Protein AF-A0A2V8L727-F1 (afdb_monomer_lite)

Radius of gyration: 15.62 Å; chains: 1; bounding box: 38×43×33 Å

pLDDT: mean 82.42, std 15.28, range [40.75, 96.19]

Foldseek 3Di:
DDDPDPPDDDDDDDDDDPDDDDDQDFDADPPDGDDDKDFAAAQAKDKDKDFAFDNADPVGGTDFDWGDDPNDTDRMDIDIAHHGGMDD

Sequence (88 aa):
MTVTGAEAVPAVSVKVSDKPAVIPHFAEGAGWNTKIELVNTTEDRMNGEMHFLSPGSSSEPGSLVEVGVAGSFASVIEYDIPPRSAQT

Secondary structure (DSSP, 8-state):
-------------PPP-SSPP-------BTTB-----EE--SSS-EEEEEE-B----SSS---B--EEETTEEESEEEEEE-TT-EE-

Structure (mmCIF, N/CA/C/O backbone):
data_AF-A0A2V8L727-F1
#
_entry.id   AF-A0A2V8L727-F1
#
loop_
_atom_site.group_PDB
_atom_site.id
_atom_site.type_symbol
_atom_site.label_atom_id
_atom_site.label_alt_id
_atom_site.label_comp_id
_atom_site.label_asym_id
_atom_site.label_entity_id
_atom_site.label_seq_id
_atom_site.pdbx_PDB_ins_code
_atom_site.Cartn_x
_atom_site.Cartn_y
_atom_site.Cartn_z
_atom_site.occupancy
_atom_site.B_iso_or_equiv
_atom_site.auth_seq_id
_atom_site.auth_comp_id
_atom_site.auth_asym_id
_atom_site.auth_atom_id
_atom_site.pdbx_PDB_model_num
ATOM 1 N N . MET A 1 1 ? 26.877 -25.715 8.104 1.00 40.81 1 MET A N 1
ATOM 2 C CA . MET A 1 1 ? 26.904 -24.290 8.486 1.00 40.81 1 MET A CA 1
ATOM 3 C C . MET A 1 1 ? 25.614 -23.671 7.976 1.00 40.81 1 MET A C 1
ATOM 5 O O . MET A 1 1 ? 25.529 -23.319 6.811 1.00 40.81 1 MET A O 1
ATOM 9 N N . THR A 1 2 ? 24.567 -23.688 8.793 1.00 40.75 2 THR A N 1
ATOM 10 C CA . THR A 1 2 ? 23.256 -23.119 8.464 1.00 40.75 2 THR A CA 1
ATOM 11 C C . THR A 1 2 ? 23.266 -21.656 8.877 1.00 40.75 2 THR A C 1
ATOM 13 O O . THR A 1 2 ? 23.338 -21.351 10.064 1.00 40.75 2 THR A O 1
ATOM 16 N N . VAL A 1 3 ? 23.240 -20.752 7.900 1.00 46.38 3 VAL A N 1
ATOM 17 C CA . VAL A 1 3 ? 22.943 -19.342 8.149 1.00 46.38 3 VAL A CA 1
ATOM 18 C C . VAL A 1 3 ? 21.455 -19.176 7.881 1.00 46.38 3 VAL A C 1
ATOM 20 O O . VAL A 1 3 ? 21.021 -19.173 6.733 1.00 46.38 3 VAL A O 1
ATOM 23 N N . THR A 1 4 ? 20.667 -19.121 8.950 1.00 51.78 4 THR A N 1
ATOM 24 C CA . THR A 1 4 ? 19.262 -18.721 8.896 1.00 51.78 4 THR A CA 1
ATOM 25 C C . THR A 1 4 ? 19.242 -17.235 8.550 1.00 51.78 4 THR A C 1
ATOM 27 O O . THR A 1 4 ? 19.517 -16.395 9.404 1.00 51.78 4 THR A O 1
ATOM 30 N N . GLY A 1 5 ? 19.017 -16.907 7.278 1.00 45.88 5 GLY A N 1
ATOM 31 C CA . GLY A 1 5 ? 18.822 -15.529 6.848 1.00 45.88 5 GLY A CA 1
ATOM 32 C C . GLY A 1 5 ? 17.506 -15.019 7.420 1.00 45.88 5 GLY A C 1
ATOM 33 O O . GLY A 1 5 ? 16.443 -15.423 6.963 1.00 45.88 5 GLY A O 1
ATOM 34 N N . ALA A 1 6 ? 17.570 -14.166 8.440 1.00 51.50 6 ALA A N 1
ATOM 35 C CA . ALA A 1 6 ? 16.444 -13.311 8.772 1.00 51.50 6 ALA A CA 1
ATOM 36 C C . ALA A 1 6 ? 16.304 -12.308 7.620 1.00 51.50 6 ALA A C 1
ATOM 38 O O . ALA A 1 6 ? 17.149 -11.428 7.455 1.00 51.50 6 ALA A O 1
ATOM 39 N N . GLU A 1 7 ? 15.289 -12.493 6.780 1.00 45.31 7 GLU A N 1
ATOM 40 C CA . GLU A 1 7 ? 14.915 -11.520 5.761 1.00 45.31 7 GLU A CA 1
ATOM 41 C C . GLU A 1 7 ? 14.472 -10.242 6.482 1.00 45.31 7 GLU A C 1
ATOM 43 O O . GLU A 1 7 ? 13.464 -10.217 7.190 1.00 45.31 7 GLU A O 1
ATOM 48 N N . ALA A 1 8 ? 15.288 -9.193 6.393 1.00 50.19 8 ALA A N 1
ATOM 49 C CA . ALA A 1 8 ? 14.936 -7.894 6.935 1.00 50.19 8 ALA A CA 1
ATOM 50 C C . ALA A 1 8 ? 13.848 -7.290 6.043 1.00 50.19 8 ALA A C 1
ATOM 52 O O . ALA A 1 8 ? 14.141 -6.796 4.957 1.00 50.19 8 ALA A O 1
ATOM 53 N N . VAL A 1 9 ? 12.596 -7.332 6.499 1.00 54.22 9 VAL A N 1
ATOM 54 C CA . VAL A 1 9 ? 11.505 -6.598 5.853 1.00 54.22 9 VAL A CA 1
ATOM 55 C C . VAL A 1 9 ? 11.769 -5.104 6.076 1.00 54.22 9 VAL A C 1
ATOM 57 O O . VAL A 1 9 ? 11.831 -4.676 7.234 1.00 54.22 9 VAL A O 1
ATOM 60 N N . PRO A 1 10 ? 11.967 -4.285 5.026 1.00 56.97 10 PRO A N 1
ATOM 61 C CA . PRO A 1 10 ? 12.122 -2.849 5.200 1.00 56.97 10 PRO A CA 1
ATOM 62 C C . PRO A 1 10 ? 10.810 -2.264 5.736 1.00 56.97 10 PRO A C 1
ATOM 64 O O . PRO A 1 10 ? 9.831 -2.123 5.009 1.00 56.97 10 PRO A O 1
ATOM 67 N N . ALA A 1 11 ? 10.786 -1.925 7.025 1.00 55.97 11 ALA A N 1
ATOM 68 C CA . ALA A 1 11 ? 9.665 -1.230 7.642 1.00 55.97 11 ALA A CA 1
ATOM 69 C C . ALA A 1 11 ? 9.840 0.281 7.453 1.00 55.97 11 ALA A C 1
ATOM 71 O O . ALA A 1 11 ? 10.748 0.894 8.020 1.00 55.97 11 ALA A O 1
ATOM 72 N N . VAL A 1 12 ? 8.964 0.897 6.663 1.00 61.72 12 VAL A N 1
ATOM 73 C CA . VAL A 1 12 ? 8.851 2.356 6.616 1.00 61.72 12 VAL A CA 1
ATOM 74 C C . VAL A 1 12 ? 7.888 2.776 7.725 1.00 61.72 12 VAL A C 1
ATOM 76 O O . VAL A 1 12 ? 6.679 2.595 7.611 1.00 61.72 12 VAL A O 1
ATOM 79 N N . SER A 1 13 ? 8.419 3.333 8.815 1.00 60.16 13 SER A N 1
ATOM 80 C CA . SER A 1 13 ? 7.593 3.926 9.872 1.00 60.16 13 SER A CA 1
ATOM 81 C C . SER A 1 13 ? 7.006 5.245 9.384 1.00 60.16 13 SER A C 1
ATOM 83 O O . SER A 1 13 ? 7.640 6.298 9.458 1.00 60.16 13 SER A O 1
ATOM 85 N N . VAL A 1 14 ? 5.779 5.189 8.882 1.00 59.56 14 VAL A N 1
ATOM 86 C CA . VAL A 1 14 ? 5.016 6.376 8.508 1.00 59.56 14 VAL A CA 1
ATOM 87 C C . VAL A 1 14 ? 4.323 6.914 9.755 1.00 59.56 14 VAL A C 1
ATOM 89 O O . VAL A 1 14 ? 3.579 6.208 10.434 1.00 59.56 14 VAL A O 1
ATOM 92 N N . LYS A 1 15 ? 4.556 8.187 10.076 1.00 60.44 15 LYS A N 1
ATOM 93 C CA . LYS A 1 15 ? 3.821 8.859 11.148 1.00 60.44 15 LYS A CA 1
ATOM 94 C C . LYS A 1 15 ? 2.404 9.137 10.647 1.00 60.44 15 LYS A C 1
ATOM 96 O O . LYS A 1 15 ? 2.256 9.842 9.652 1.00 60.44 15 LYS A O 1
ATOM 101 N N . VAL A 1 16 ? 1.389 8.602 11.331 1.00 59.38 16 VAL A N 1
ATOM 102 C CA . VAL A 1 16 ? -0.017 8.884 11.002 1.00 59.38 16 VAL A CA 1
ATOM 103 C C . VAL A 1 16 ? -0.218 10.398 11.022 1.00 59.38 16 VAL A C 1
ATOM 105 O O . VAL A 1 16 ? 0.069 11.070 12.017 1.00 59.38 16 VAL A O 1
ATOM 108 N N . SER A 1 17 ? -0.627 10.928 9.880 1.00 66.06 17 SER A N 1
ATOM 109 C CA . SER A 1 17 ? -0.934 12.333 9.658 1.00 66.06 17 SER A CA 1
ATOM 110 C C . SER A 1 17 ? -1.947 12.417 8.527 1.00 66.06 17 SER A C 1
ATOM 112 O O . SER A 1 17 ? -2.055 11.480 7.741 1.00 66.06 17 SER A O 1
ATOM 114 N N . ASP A 1 18 ? -2.599 13.562 8.374 1.00 68.25 18 ASP A N 1
ATOM 115 C CA . ASP A 1 18 ? -3.524 13.795 7.256 1.00 68.25 18 ASP A CA 1
ATOM 116 C C . ASP A 1 18 ? -2.790 14.001 5.914 1.00 68.25 18 ASP A C 1
ATOM 118 O O . ASP A 1 18 ? -3.372 14.460 4.932 1.00 68.25 18 ASP A O 1
ATOM 122 N N . LYS A 1 19 ? -1.480 13.720 5.870 1.00 77.25 19 LYS A N 1
ATOM 123 C CA . LYS A 1 19 ? -0.662 13.784 4.661 1.00 77.25 19 LYS A CA 1
ATOM 124 C C . LYS A 1 19 ? -0.464 12.385 4.084 1.00 77.25 19 LYS A C 1
ATOM 126 O O . LYS A 1 19 ? -0.209 11.452 4.850 1.00 77.25 19 LYS A O 1
ATOM 131 N N . PRO A 1 20 ? -0.467 12.255 2.748 1.00 78.94 20 PRO A N 1
ATOM 132 C CA . PRO A 1 20 ? -0.128 11.006 2.090 1.00 78.94 20 PRO A CA 1
ATOM 133 C C . PRO A 1 20 ? 1.244 10.489 2.523 1.00 78.94 20 PRO A C 1
ATOM 135 O O . PRO A 1 20 ? 2.227 11.235 2.583 1.00 78.94 20 PRO A O 1
ATOM 138 N N . ALA A 1 21 ? 1.301 9.191 2.791 1.00 84.19 21 ALA A N 1
ATOM 139 C CA . ALA A 1 21 ? 2.542 8.455 2.931 1.00 84.19 21 ALA A CA 1
ATOM 140 C C . ALA A 1 21 ? 3.071 8.082 1.546 1.00 84.19 21 ALA A C 1
ATOM 142 O O . ALA A 1 21 ? 2.296 7.662 0.691 1.00 84.19 21 ALA A O 1
ATOM 143 N N . VAL A 1 22 ? 4.382 8.193 1.327 1.00 86.00 22 VAL A N 1
ATOM 144 C CA . VAL A 1 22 ? 4.999 7.807 0.051 1.00 86.00 22 VAL A CA 1
ATOM 145 C C . VAL A 1 22 ? 5.926 6.622 0.274 1.00 86.00 22 VAL A C 1
ATOM 147 O O . VAL A 1 22 ? 6.887 6.712 1.038 1.00 86.00 22 VAL A O 1
ATOM 150 N N . ILE A 1 23 ? 5.644 5.524 -0.427 1.00 85.12 23 ILE A N 1
ATOM 151 C CA . ILE A 1 23 ? 6.551 4.385 -0.570 1.00 85.12 23 ILE A CA 1
ATOM 152 C C . ILE A 1 23 ? 7.295 4.603 -1.892 1.00 85.12 23 ILE A C 1
ATOM 154 O O . ILE A 1 23 ? 6.672 4.540 -2.949 1.00 85.12 23 ILE A O 1
ATOM 158 N N . PRO A 1 24 ? 8.599 4.927 -1.866 1.00 83.25 24 PRO A N 1
ATOM 159 C CA . PRO A 1 24 ? 9.271 5.486 -3.038 1.00 83.25 24 PRO A CA 1
ATOM 160 C C . PRO A 1 24 ? 9.480 4.474 -4.170 1.00 83.25 24 PRO A C 1
ATOM 162 O O . PRO A 1 24 ? 9.641 4.879 -5.315 1.00 83.25 24 PRO A O 1
ATOM 165 N N . HIS A 1 25 ? 9.496 3.174 -3.862 1.00 84.44 25 HIS A N 1
ATOM 166 C CA . HIS A 1 25 ? 9.713 2.120 -4.848 1.00 84.44 25 HIS A CA 1
ATOM 167 C C . HIS A 1 25 ? 8.910 0.873 -4.475 1.00 84.44 25 HIS A C 1
ATOM 169 O O . HIS A 1 25 ? 8.840 0.509 -3.301 1.00 84.44 25 HIS A O 1
ATOM 175 N N . PHE A 1 26 ? 8.370 0.199 -5.485 1.00 87.88 26 PHE A N 1
ATOM 176 C CA . PHE A 1 26 ? 7.792 -1.136 -5.391 1.00 87.88 26 PHE A CA 1
ATOM 177 C C . PHE A 1 26 ? 8.342 -1.987 -6.544 1.00 87.88 26 PHE A C 1
ATOM 179 O O . PHE A 1 26 ? 8.756 -1.458 -7.576 1.00 87.88 26 PHE A O 1
ATOM 186 N N . ALA A 1 27 ? 8.393 -3.299 -6.350 1.00 87.75 27 ALA A N 1
ATOM 187 C CA . ALA A 1 27 ? 8.772 -4.268 -7.369 1.00 87.75 27 ALA A CA 1
ATOM 188 C C . ALA A 1 27 ? 7.548 -5.057 -7.846 1.00 87.75 27 ALA A C 1
ATOM 190 O O . ALA A 1 27 ? 6.756 -5.546 -7.034 1.00 87.75 27 ALA A O 1
ATOM 191 N N . GLU A 1 28 ? 7.439 -5.216 -9.161 1.00 84.56 28 GLU A N 1
ATOM 192 C CA . GLU A 1 28 ? 6.423 -6.026 -9.821 1.00 84.56 28 GLU A CA 1
ATOM 193 C C . GLU A 1 28 ? 7.026 -6.707 -11.058 1.00 84.56 28 GLU A C 1
ATOM 195 O O . GLU A 1 28 ? 7.680 -6.067 -11.883 1.00 84.56 28 GLU A O 1
ATOM 200 N N . GLY A 1 29 ? 6.795 -8.013 -11.194 1.00 83.31 29 GLY A N 1
ATOM 201 C CA . GLY A 1 29 ? 7.231 -8.793 -12.350 1.00 83.31 29 GLY A CA 1
ATOM 202 C C . GLY A 1 29 ? 8.634 -9.384 -12.197 1.00 83.31 29 GLY A C 1
ATOM 203 O O . GLY A 1 29 ? 9.284 -9.268 -11.162 1.00 83.31 29 GLY A O 1
ATOM 204 N N . ALA A 1 30 ? 9.089 -10.106 -13.227 1.00 83.62 30 ALA A N 1
ATOM 205 C CA . ALA A 1 30 ? 10.384 -10.805 -13.240 1.00 83.62 30 ALA A CA 1
ATOM 206 C C . ALA A 1 30 ? 10.647 -11.707 -12.005 1.00 83.62 30 ALA A C 1
ATOM 208 O O . ALA A 1 30 ? 11.792 -11.906 -11.605 1.00 83.62 30 ALA A O 1
ATOM 209 N N . GLY A 1 31 ? 9.583 -12.255 -11.406 1.00 84.50 31 GLY A N 1
ATOM 210 C CA . GLY A 1 31 ? 9.647 -13.094 -10.203 1.00 84.50 31 GLY A CA 1
ATOM 211 C C . GLY A 1 31 ? 9.633 -12.331 -8.873 1.00 84.50 31 GLY A C 1
ATOM 212 O O . GLY A 1 31 ? 9.589 -12.973 -7.828 1.00 84.50 31 GLY A O 1
ATOM 213 N N . TRP A 1 32 ? 9.625 -10.997 -8.897 1.00 85.00 32 TRP A N 1
ATOM 214 C CA . TRP A 1 32 ? 9.501 -10.149 -7.714 1.00 85.00 32 TRP A CA 1
ATOM 215 C C . TRP A 1 32 ? 8.060 -9.680 -7.519 1.00 85.00 32 TRP A C 1
ATOM 217 O O . TRP A 1 32 ? 7.346 -9.371 -8.478 1.00 85.00 32 TRP A O 1
ATOM 227 N N . ASN A 1 33 ? 7.643 -9.602 -6.260 1.00 86.75 33 ASN A N 1
ATOM 228 C CA . ASN A 1 33 ? 6.397 -8.974 -5.854 1.00 86.75 33 ASN A CA 1
ATOM 229 C C . ASN A 1 33 ? 6.636 -8.056 -4.651 1.00 86.75 33 ASN A C 1
ATOM 231 O O . ASN A 1 33 ? 7.609 -8.200 -3.912 1.00 86.75 33 ASN A O 1
ATOM 235 N N . THR A 1 34 ? 5.731 -7.103 -4.468 1.00 87.50 34 THR A N 1
ATOM 236 C CA . THR A 1 34 ? 5.682 -6.265 -3.270 1.00 87.50 34 THR A CA 1
ATOM 237 C C . THR A 1 34 ? 4.489 -6.691 -2.438 1.00 87.50 34 THR A C 1
ATOM 239 O O . THR A 1 34 ? 3.388 -6.831 -2.967 1.00 87.50 34 THR A O 1
ATOM 242 N N . LYS A 1 35 ? 4.696 -6.876 -1.133 1.00 88.81 35 LYS A N 1
ATOM 243 C CA . LYS A 1 35 ? 3.609 -7.021 -0.166 1.00 88.81 35 LYS A CA 1
ATOM 244 C C . LYS A 1 35 ? 3.502 -5.736 0.641 1.00 88.81 35 LYS A C 1
ATOM 246 O O . LYS A 1 35 ? 4.504 -5.259 1.167 1.00 88.81 35 LYS A O 1
ATOM 251 N N . ILE A 1 36 ? 2.293 -5.198 0.738 1.00 86.75 36 ILE A N 1
ATOM 252 C CA . ILE A 1 36 ? 1.998 -4.014 1.541 1.00 86.75 36 ILE A CA 1
ATOM 253 C C . ILE A 1 36 ? 1.092 -4.463 2.678 1.00 86.75 36 ILE A C 1
ATOM 255 O O . ILE A 1 36 ? 0.066 -5.089 2.444 1.00 86.75 36 ILE A O 1
ATOM 259 N N . GLU A 1 37 ? 1.493 -4.172 3.911 1.00 89.69 37 GLU A N 1
ATOM 260 C CA . GLU A 1 37 ? 0.674 -4.424 5.093 1.00 89.69 37 GLU A CA 1
ATOM 261 C C . GLU A 1 37 ? 0.326 -3.082 5.723 1.00 89.69 37 GLU A C 1
ATOM 263 O O . GLU A 1 37 ? 1.201 -2.350 6.190 1.00 89.69 37 GLU A O 1
ATOM 268 N N . LEU A 1 38 ? -0.959 -2.745 5.712 1.00 88.94 38 LEU A N 1
ATOM 269 C CA . LEU A 1 38 ? -1.454 -1.527 6.331 1.00 88.94 38 LEU A CA 1
ATOM 270 C C . LEU A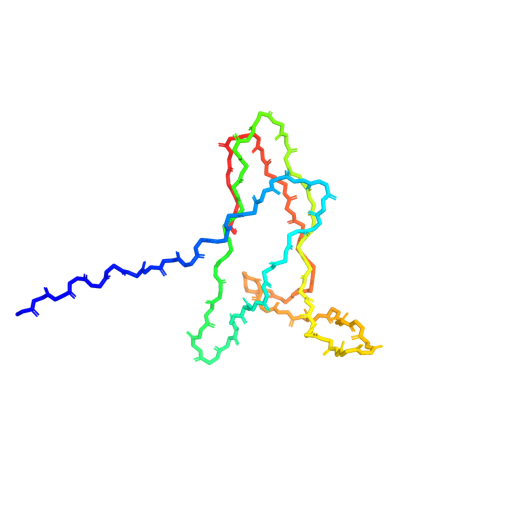 1 38 ? -1.975 -1.872 7.721 1.00 88.94 38 LEU A C 1
ATOM 272 O O . LEU A 1 38 ? -2.871 -2.702 7.865 1.00 88.94 38 LEU A O 1
ATOM 276 N N . VAL A 1 39 ? -1.410 -1.236 8.745 1.00 91.06 39 VAL A N 1
ATOM 277 C CA . VAL A 1 39 ? -1.726 -1.521 10.148 1.00 91.06 39 VAL A CA 1
ATOM 278 C C . VAL A 1 39 ? -2.324 -0.285 10.800 1.00 91.06 39 VAL A C 1
ATOM 280 O O . VAL A 1 39 ? -1.679 0.761 10.891 1.00 91.06 39 VAL A O 1
ATOM 283 N N . ASN A 1 40 ? -3.537 -0.428 11.320 1.00 90.94 40 ASN A N 1
ATOM 284 C CA . ASN A 1 40 ? -4.178 0.577 12.145 1.00 90.94 40 ASN A CA 1
ATOM 285 C C . ASN A 1 40 ? -3.896 0.287 13.624 1.00 90.94 40 ASN A C 1
ATOM 287 O O . ASN A 1 40 ? -4.438 -0.645 14.217 1.00 90.94 40 ASN A O 1
ATOM 291 N N . THR A 1 41 ? -3.047 1.111 14.236 1.00 90.38 41 THR A N 1
ATOM 292 C CA . THR A 1 41 ? -2.689 0.984 15.656 1.00 90.38 41 THR A CA 1
ATOM 293 C C . THR A 1 41 ? -3.543 1.846 16.588 1.00 90.38 41 THR A C 1
ATOM 295 O O . THR A 1 41 ? -3.328 1.792 17.801 1.00 90.38 41 THR A O 1
ATOM 298 N N . THR A 1 42 ? -4.498 2.621 16.066 1.00 90.88 42 THR A N 1
ATOM 299 C CA . THR A 1 42 ? -5.334 3.556 16.833 1.00 90.88 42 THR A CA 1
ATOM 300 C C . THR A 1 42 ? -6.694 2.943 17.192 1.00 90.88 42 THR A C 1
ATOM 302 O O . THR A 1 42 ? -6.981 1.787 16.873 1.00 90.88 42 THR A O 1
ATOM 305 N N . GLU A 1 43 ? -7.511 3.721 17.909 1.00 94.81 43 GLU A N 1
ATOM 306 C CA . GLU A 1 43 ? -8.897 3.375 18.262 1.00 94.81 43 GLU A CA 1
ATOM 307 C C . GLU A 1 43 ? -9.921 3.851 17.217 1.00 94.81 43 GLU A C 1
ATOM 309 O O . GLU A 1 43 ? -11.095 3.494 17.293 1.00 94.81 43 GLU A O 1
ATOM 314 N N . ASP A 1 44 ? -9.481 4.636 16.233 1.00 94.12 44 ASP A N 1
ATOM 315 C CA . ASP A 1 44 ? -10.330 5.190 15.181 1.00 94.12 44 ASP A CA 1
ATOM 316 C C . ASP A 1 44 ? -10.165 4.390 13.889 1.00 94.12 44 ASP A C 1
ATOM 318 O O . ASP A 1 44 ? -9.093 3.860 13.599 1.00 94.12 44 ASP A O 1
ATOM 322 N N . ARG A 1 45 ? -11.221 4.303 13.077 1.00 92.38 45 ARG A N 1
ATOM 323 C CA . ARG A 1 45 ? -11.156 3.659 11.756 1.00 92.38 45 ARG A CA 1
ATOM 324 C C . ARG A 1 45 ? -10.246 4.456 10.812 1.00 92.38 45 ARG A C 1
ATOM 326 O O . ARG A 1 45 ? -10.361 5.676 10.735 1.00 92.38 45 ARG A O 1
ATOM 333 N N . MET A 1 46 ? -9.401 3.755 10.054 1.00 91.69 46 MET A N 1
ATOM 334 C CA . MET A 1 46 ? -8.553 4.337 9.008 1.00 91.69 46 MET A CA 1
ATOM 335 C C . MET A 1 46 ? -9.033 3.881 7.636 1.00 91.69 46 MET A C 1
ATOM 337 O O . MET A 1 46 ? -9.016 2.690 7.348 1.00 91.69 46 MET A O 1
ATOM 341 N N . ASN A 1 47 ? -9.413 4.818 6.776 1.00 92.44 47 ASN A N 1
ATOM 342 C CA . ASN A 1 47 ? -9.769 4.541 5.388 1.00 92.44 47 ASN A CA 1
ATOM 343 C C . ASN A 1 47 ? -9.086 5.530 4.444 1.00 92.44 47 ASN A C 1
ATOM 345 O O . ASN A 1 47 ? -8.592 6.575 4.876 1.00 92.44 47 ASN A O 1
ATOM 349 N N . GLY A 1 48 ? -9.010 5.160 3.173 1.00 92.00 48 GLY A N 1
ATOM 350 C CA . GLY A 1 48 ? -8.396 5.975 2.138 1.00 92.00 48 GLY A CA 1
ATOM 351 C C . GLY A 1 48 ? -8.050 5.163 0.902 1.00 92.00 48 GLY A C 1
ATOM 352 O O . GLY A 1 48 ? -8.549 4.057 0.697 1.00 92.00 48 GLY A O 1
ATOM 353 N N . GLU A 1 49 ? -7.173 5.731 0.086 1.00 93.81 49 GLU A N 1
ATOM 354 C CA . GLU A 1 49 ? -6.753 5.153 -1.182 1.00 93.81 49 GLU A CA 1
ATOM 355 C C . GLU A 1 49 ? -5.229 5.053 -1.245 1.00 93.81 49 GLU A C 1
ATOM 357 O O . GLU A 1 49 ? -4.500 5.943 -0.802 1.00 93.81 49 GLU A O 1
ATOM 362 N N . MET A 1 50 ? -4.746 3.972 -1.844 1.00 92.00 50 MET A N 1
ATOM 363 C CA . MET A 1 50 ? -3.363 3.793 -2.256 1.00 92.00 50 MET A CA 1
ATOM 364 C C . MET A 1 50 ? -3.273 3.968 -3.767 1.00 92.00 50 MET A C 1
ATOM 366 O O . MET A 1 50 ? -3.976 3.292 -4.514 1.00 92.00 50 MET A O 1
ATOM 370 N N . HIS A 1 51 ? -2.413 4.884 -4.208 1.00 93.75 51 HIS A N 1
ATOM 371 C CA . HIS A 1 51 ? -2.239 5.235 -5.617 1.00 93.75 51 HIS A CA 1
ATOM 372 C C . HIS A 1 51 ? -0.884 4.728 -6.103 1.00 93.75 51 HIS A C 1
ATOM 374 O O . HIS A 1 51 ? 0.143 5.004 -5.480 1.00 93.75 51 HIS A O 1
ATOM 380 N N . PHE A 1 52 ? -0.868 4.034 -7.236 1.00 92.81 52 PHE A N 1
ATOM 381 C CA . PHE A 1 52 ? 0.359 3.635 -7.913 1.00 92.81 52 PHE A CA 1
ATOM 382 C C . PHE A 1 52 ? 0.696 4.665 -8.977 1.00 92.81 52 PHE A C 1
ATOM 384 O O . PHE A 1 52 ? -0.066 4.886 -9.918 1.00 92.81 52 PHE A O 1
ATOM 391 N N . LEU A 1 53 ? 1.845 5.312 -8.814 1.00 93.31 53 LEU A N 1
ATOM 392 C CA . LEU A 1 53 ? 2.288 6.403 -9.671 1.00 93.31 53 LEU A CA 1
ATOM 393 C C . LEU A 1 53 ? 3.596 6.031 -10.362 1.00 93.31 53 LEU A C 1
ATOM 395 O O . LEU A 1 53 ? 4.472 5.392 -9.775 1.00 93.31 53 LEU A O 1
ATOM 399 N N . SER A 1 54 ? 3.756 6.488 -11.600 1.00 90.62 54 SER A N 1
ATOM 400 C CA . SER A 1 54 ? 5.065 6.532 -12.237 1.00 90.62 54 SER A CA 1
ATOM 401 C C . SER A 1 54 ? 5.991 7.514 -11.492 1.00 90.62 54 SER A C 1
ATOM 403 O O . SER A 1 54 ? 5.504 8.434 -10.832 1.00 90.62 54 SER A O 1
ATOM 405 N N . PRO A 1 55 ? 7.327 7.380 -11.598 1.00 84.81 55 PRO A N 1
ATOM 406 C CA . PRO A 1 55 ? 8.273 8.234 -10.866 1.00 84.81 55 PRO A CA 1
ATOM 407 C C . PRO A 1 55 ? 8.177 9.739 -11.173 1.00 84.81 55 PRO A C 1
ATOM 409 O O . PRO A 1 55 ? 8.742 10.548 -10.439 1.00 84.81 55 PRO A O 1
ATOM 412 N N . GLY A 1 56 ? 7.491 10.122 -12.257 1.00 87.06 56 GLY A N 1
ATOM 413 C CA . GLY A 1 56 ? 7.475 11.495 -12.754 1.00 87.06 56 GLY A CA 1
ATOM 414 C C . GLY A 1 56 ? 8.869 11.978 -13.165 1.00 87.06 56 GLY A C 1
ATOM 415 O O . GLY A 1 56 ? 9.752 11.192 -13.515 1.00 87.06 56 GLY A O 1
ATOM 416 N N . SER A 1 57 ? 9.068 13.290 -13.132 1.00 87.38 57 SER A N 1
ATOM 417 C CA . SER A 1 57 ? 10.344 13.959 -13.385 1.00 87.38 57 SER A CA 1
ATOM 418 C C . SER A 1 57 ? 10.493 15.203 -12.501 1.00 87.38 57 SER A C 1
ATOM 420 O O . SER A 1 57 ? 9.613 15.543 -11.713 1.00 87.38 57 SER A O 1
ATOM 422 N N . SER A 1 58 ? 11.600 15.936 -12.652 1.00 87.88 58 SER A N 1
ATOM 423 C CA . SER A 1 58 ? 11.796 17.229 -11.979 1.00 87.88 58 SER A CA 1
ATOM 424 C C . SER A 1 58 ? 10.796 18.312 -12.401 1.00 87.88 58 SER A C 1
ATOM 426 O O . SER A 1 58 ? 10.729 19.357 -11.757 1.00 87.88 58 SER A O 1
ATOM 428 N N . SER A 1 59 ? 10.078 18.106 -13.506 1.00 92.75 59 SER A N 1
ATOM 429 C CA . SER A 1 59 ? 9.207 19.114 -14.118 1.00 92.75 59 SER A CA 1
ATOM 430 C C . SER A 1 59 ? 7.771 18.633 -14.315 1.00 92.75 59 SER A C 1
ATOM 432 O O . SER A 1 59 ? 6.898 19.453 -14.584 1.00 92.75 59 SER A O 1
ATOM 434 N N . GLU A 1 60 ? 7.513 17.335 -14.150 1.00 91.38 60 GLU A N 1
ATOM 435 C CA . GLU A 1 60 ? 6.203 16.722 -14.362 1.00 91.38 60 GLU A CA 1
ATOM 436 C C . GLU A 1 60 ? 5.914 15.705 -13.250 1.00 91.38 60 GLU A C 1
ATOM 438 O O . GLU A 1 60 ? 6.776 14.877 -12.945 1.00 91.38 60 GLU A O 1
ATOM 443 N N . PRO A 1 61 ? 4.724 15.736 -12.628 1.00 89.00 61 PRO A N 1
ATOM 444 C CA . PRO A 1 61 ? 4.356 14.739 -11.635 1.00 89.00 61 PRO A CA 1
ATOM 445 C C . PRO A 1 61 ? 4.184 13.352 -12.269 1.00 89.00 61 PRO A C 1
ATOM 447 O O . PRO A 1 61 ? 3.911 13.213 -13.462 1.00 89.00 61 PRO A O 1
ATOM 450 N N . GLY A 1 62 ? 4.305 12.317 -11.439 1.00 90.69 62 GLY A N 1
ATOM 451 C CA . GLY A 1 62 ? 3.939 10.955 -11.812 1.00 90.69 62 GLY A CA 1
ATOM 452 C C . GLY A 1 62 ? 2.477 10.848 -12.247 1.00 90.69 62 GLY A C 1
ATOM 453 O O . GLY A 1 62 ? 1.612 11.559 -11.738 1.00 90.69 62 GLY A O 1
ATOM 454 N N . SER A 1 63 ? 2.202 9.945 -13.182 1.00 94.44 63 SER A N 1
ATOM 455 C CA . SER A 1 63 ? 0.844 9.582 -13.605 1.00 94.44 63 SER A CA 1
ATOM 456 C C . SER A 1 63 ? 0.460 8.224 -13.028 1.00 94.44 63 SER A C 1
ATOM 458 O O . SER A 1 63 ? 1.342 7.417 -12.740 1.00 94.44 63 SER A O 1
ATOM 460 N N . LEU A 1 64 ? -0.841 7.960 -12.882 1.00 95.00 64 LEU A N 1
ATOM 461 C CA . LEU A 1 64 ? -1.335 6.656 -12.438 1.00 95.00 64 LEU A CA 1
ATOM 462 C C . LEU A 1 64 ? -0.842 5.538 -13.368 1.00 95.00 64 LEU A C 1
ATOM 464 O O . LEU A 1 64 ? -0.913 5.669 -14.591 1.00 95.00 64 LEU A O 1
ATOM 468 N N . VAL A 1 65 ? -0.358 4.446 -12.780 1.00 93.75 65 VAL A N 1
ATOM 469 C CA . VAL A 1 65 ? 0.107 3.253 -13.495 1.00 93.75 65 VAL A CA 1
ATOM 470 C C . VAL A 1 65 ? -0.671 2.033 -13.020 1.00 93.75 65 VAL A C 1
ATOM 472 O O . VAL A 1 65 ? -0.879 1.857 -11.823 1.00 93.75 65 VAL A O 1
ATOM 475 N N . GLU A 1 66 ? -1.139 1.208 -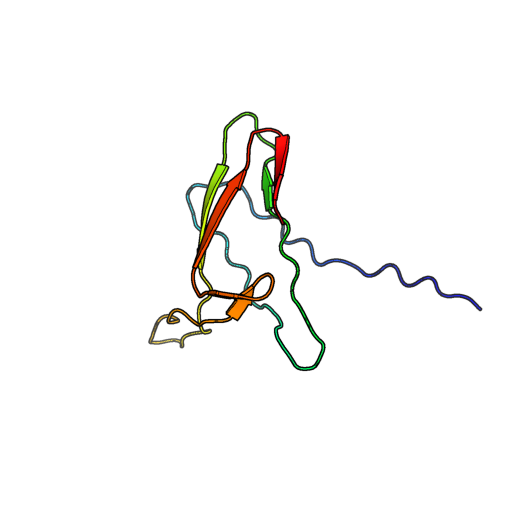13.958 1.00 93.69 66 GLU A N 1
ATOM 476 C CA . GLU A 1 66 ? -1.748 -0.076 -13.613 1.00 93.69 66 GLU A CA 1
ATOM 477 C C . GLU A 1 66 ? -0.673 -1.060 -13.164 1.00 93.69 66 GLU A C 1
ATOM 479 O O . GLU A 1 66 ? 0.328 -1.260 -13.853 1.00 93.69 66 GLU A O 1
ATOM 484 N N . VAL A 1 67 ? -0.922 -1.684 -12.019 1.00 91.25 67 VAL A N 1
ATOM 485 C CA . VAL A 1 67 ? -0.076 -2.714 -11.425 1.00 91.25 67 VAL A CA 1
ATOM 486 C C . VAL A 1 67 ? -0.923 -3.938 -11.102 1.00 91.25 67 VAL A C 1
ATOM 488 O O . VAL A 1 67 ? -2.121 -3.835 -10.821 1.00 91.25 67 VAL A O 1
ATOM 491 N N . GLY A 1 68 ? -0.316 -5.114 -11.152 1.00 89.62 68 GLY A N 1
ATOM 492 C CA . GLY A 1 68 ? -0.921 -6.371 -10.749 1.00 89.62 68 GLY A CA 1
ATOM 493 C C . GLY A 1 68 ? -1.121 -6.428 -9.234 1.00 89.62 68 GLY A C 1
ATOM 494 O O . GLY A 1 68 ? -0.163 -6.576 -8.476 1.00 89.62 68 GLY A O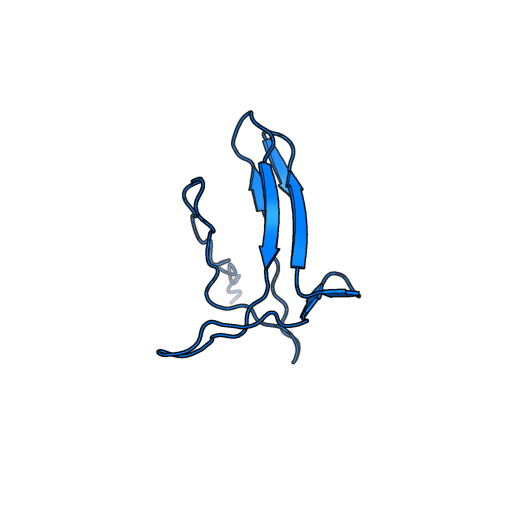 1
ATOM 495 N N . VAL A 1 69 ? -2.373 -6.381 -8.781 1.00 86.19 69 VAL A N 1
ATOM 496 C CA . VAL A 1 69 ? -2.773 -6.477 -7.370 1.00 86.19 69 VAL A CA 1
ATOM 497 C C . VAL A 1 69 ? -3.717 -7.658 -7.186 1.00 86.19 69 VAL A C 1
ATOM 499 O O . VAL A 1 69 ? -4.781 -7.711 -7.796 1.00 86.19 69 VAL A O 1
ATOM 502 N N . ALA A 1 70 ? -3.339 -8.619 -6.336 1.00 80.00 70 ALA A N 1
ATOM 503 C CA . ALA A 1 70 ? -4.179 -9.763 -5.954 1.00 80.00 70 ALA A CA 1
ATOM 504 C C . ALA A 1 70 ? -4.842 -10.516 -7.138 1.00 80.00 70 ALA A C 1
ATOM 506 O O . ALA A 1 70 ? -5.959 -11.018 -7.027 1.00 80.00 70 ALA A O 1
ATOM 50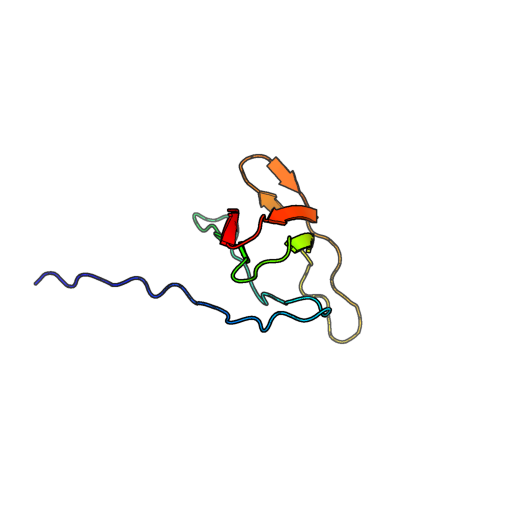7 N N . GLY A 1 71 ? -4.155 -10.603 -8.285 1.00 81.44 71 GLY A N 1
ATOM 508 C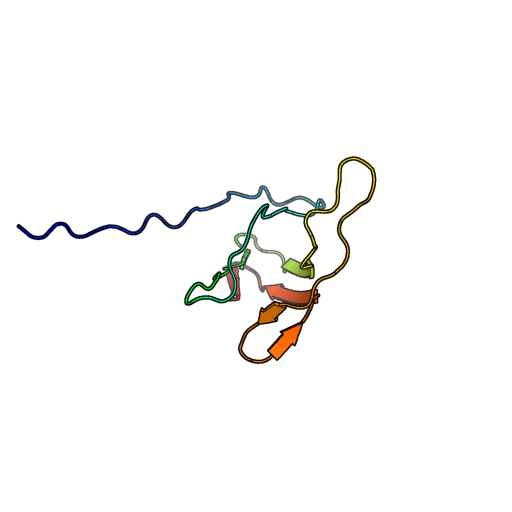 CA . GLY A 1 71 ? -4.657 -11.274 -9.493 1.00 81.44 71 GLY A CA 1
ATOM 509 C C . GLY A 1 71 ? -5.533 -10.410 -10.411 1.00 81.44 71 GLY A C 1
ATOM 510 O O . GLY A 1 71 ? -6.050 -10.923 -11.399 1.00 81.44 71 GLY A O 1
ATOM 511 N N . SER A 1 72 ? -5.683 -9.120 -10.112 1.00 86.62 72 SER A N 1
ATOM 512 C CA . SER A 1 72 ? -6.292 -8.097 -10.974 1.00 86.62 72 SER A CA 1
ATOM 513 C C . SER A 1 72 ? -5.274 -7.004 -11.315 1.00 86.62 72 SER A C 1
ATOM 515 O O . SER A 1 72 ? -4.175 -7.007 -10.771 1.00 86.62 72 SER A O 1
ATOM 517 N N . PHE A 1 73 ? -5.629 -6.069 -12.198 1.00 91.25 73 PHE A N 1
ATOM 518 C CA . PHE A 1 73 ? -4.841 -4.859 -12.450 1.00 91.25 73 PHE A CA 1
ATOM 519 C C . PHE A 1 73 ? -5.585 -3.639 -11.917 1.00 91.25 73 PHE A C 1
ATOM 521 O O . PHE A 1 73 ? -6.800 -3.533 -12.087 1.00 91.25 73 PHE A O 1
ATOM 528 N N . ALA A 1 74 ? -4.865 -2.745 -11.245 1.00 92.75 74 ALA A N 1
ATOM 529 C CA . ALA A 1 74 ? -5.415 -1.507 -10.715 1.00 92.75 74 ALA A CA 1
ATOM 530 C C . ALA A 1 74 ? -4.318 -0.453 -10.565 1.00 92.75 74 ALA A C 1
ATOM 532 O O . ALA A 1 74 ? -3.156 -0.781 -10.348 1.00 92.75 74 ALA A O 1
ATOM 533 N N . SER A 1 75 ? -4.695 0.819 -10.644 1.00 94.12 75 SER A N 1
ATOM 534 C CA . SER A 1 75 ? -3.817 1.953 -10.324 1.00 94.12 75 SER A CA 1
ATOM 535 C C . SER A 1 75 ? -4.181 2.636 -9.004 1.00 94.12 75 SER A C 1
ATOM 537 O O . SER A 1 75 ? -3.377 3.387 -8.453 1.00 94.12 75 SER A O 1
ATOM 539 N N . VAL A 1 76 ? -5.373 2.345 -8.474 1.00 94.81 76 VAL A N 1
ATOM 540 C CA . VAL A 1 76 ? -5.876 2.829 -7.186 1.00 94.81 76 VAL A CA 1
ATOM 541 C C . VAL A 1 76 ? -6.514 1.666 -6.432 1.00 94.81 76 VAL A C 1
ATOM 543 O O . VAL A 1 76 ? -7.282 0.900 -7.013 1.00 94.81 76 VAL A O 1
ATOM 546 N N . ILE A 1 77 ? -6.192 1.538 -5.146 1.00 93.00 77 ILE A N 1
ATOM 547 C CA . ILE A 1 77 ? -6.754 0.537 -4.235 1.00 93.00 77 ILE A CA 1
ATOM 548 C C . ILE A 1 77 ? -7.325 1.248 -3.012 1.00 93.00 77 ILE A C 1
ATOM 550 O O . ILE A 1 77 ? -6.600 1.952 -2.312 1.00 93.00 77 ILE A O 1
ATOM 554 N N . GLU A 1 78 ? -8.607 1.044 -2.732 1.00 93.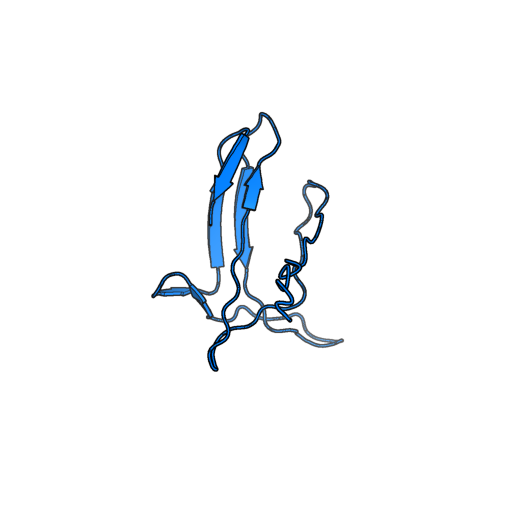62 78 GLU A N 1
ATOM 555 C CA . GLU A 1 78 ? -9.232 1.512 -1.494 1.00 93.62 78 GLU A CA 1
ATOM 556 C C . GLU A 1 78 ? -8.862 0.598 -0.315 1.00 93.62 78 GLU A C 1
ATOM 558 O O . GLU A 1 78 ? -8.780 -0.626 -0.453 1.00 93.62 78 GLU A O 1
ATOM 563 N N . TYR A 1 79 ? -8.676 1.187 0.864 1.00 92.19 79 TYR A N 1
ATOM 564 C CA . TYR A 1 79 ? -8.530 0.459 2.122 1.00 92.19 79 TYR A CA 1
ATOM 565 C C . TYR A 1 79 ? -9.528 0.967 3.167 1.00 92.19 79 TYR A C 1
ATOM 567 O O . TYR A 1 79 ? -9.820 2.162 3.247 1.00 92.19 79 TYR A O 1
ATOM 575 N N . ASP A 1 80 ? -10.019 0.053 4.005 1.00 94.62 80 ASP A N 1
ATOM 576 C CA . ASP A 1 80 ? -10.846 0.356 5.176 1.00 94.62 80 ASP A CA 1
ATOM 577 C C . ASP A 1 80 ? -10.416 -0.549 6.332 1.00 94.62 80 ASP A C 1
ATOM 579 O O . ASP A 1 80 ? -10.773 -1.724 6.407 1.00 94.62 80 ASP A O 1
ATOM 583 N N . ILE A 1 81 ? -9.614 0.005 7.235 1.00 94.31 81 ILE A N 1
ATOM 584 C CA . ILE A 1 81 ? -8.938 -0.725 8.299 1.00 94.31 81 ILE A CA 1
ATOM 585 C C . ILE A 1 81 ? -9.613 -0.374 9.629 1.00 94.31 81 ILE A C 1
ATOM 587 O O . ILE A 1 81 ? -9.472 0.753 10.131 1.00 94.31 81 ILE A O 1
ATOM 591 N N . PRO A 1 82 ? -10.341 -1.327 10.243 1.00 96.19 82 PRO A N 1
ATOM 592 C CA . PRO A 1 82 ? -10.917 -1.141 11.567 1.00 96.19 82 PRO A CA 1
ATOM 593 C C . PRO A 1 82 ? -9.858 -0.788 12.625 1.00 96.19 82 PRO A C 1
ATOM 595 O O . PRO A 1 82 ? -8.674 -1.085 12.428 1.00 96.19 82 PRO A O 1
ATOM 598 N N . PRO A 1 83 ? -10.275 -0.208 13.764 1.00 95.88 83 PRO A N 1
ATOM 599 C CA . PRO A 1 83 ? -9.398 -0.003 14.912 1.00 95.88 83 PRO A CA 1
ATOM 600 C C . PRO A 1 83 ? -8.630 -1.274 15.281 1.00 95.88 83 PRO A C 1
ATOM 602 O O . PRO A 1 83 ? -9.196 -2.371 15.258 1.00 95.88 83 PRO A O 1
ATOM 605 N N . ARG A 1 84 ? -7.353 -1.123 15.647 1.00 94.38 84 ARG A N 1
ATOM 606 C CA . ARG A 1 84 ? -6.486 -2.223 16.114 1.00 94.38 84 ARG A CA 1
ATOM 607 C C . ARG A 1 84 ? -6.403 -3.427 15.155 1.00 94.38 84 ARG A C 1
ATOM 609 O O . ARG A 1 84 ? -6.267 -4.562 15.609 1.00 94.38 84 ARG A O 1
ATOM 616 N N . SER A 1 85 ? -6.482 -3.191 13.845 1.00 95.56 85 SER A N 1
ATOM 617 C CA . SER A 1 85 ? -6.504 -4.234 12.808 1.00 95.56 85 SER A CA 1
ATOM 618 C C . SER A 1 85 ? -5.481 -3.978 11.692 1.00 95.56 85 SER A C 1
ATOM 620 O O . SER A 1 85 ? -4.776 -2.968 11.695 1.00 95.56 85 SER A O 1
ATOM 622 N N . ALA A 1 86 ? -5.397 -4.898 10.730 1.00 93.75 86 ALA A N 1
ATOM 623 C CA . ALA A 1 86 ? -4.557 -4.784 9.543 1.00 93.75 86 ALA A CA 1
ATOM 624 C C . ALA A 1 86 ? -5.260 -5.307 8.279 1.00 93.75 86 ALA A C 1
ATOM 626 O O . ALA A 1 86 ? -6.167 -6.138 8.364 1.00 93.75 86 ALA A O 1
ATOM 627 N N . GLN A 1 87 ? -4.808 -4.836 7.116 1.00 91.50 87 GLN A N 1
ATOM 628 C CA . GLN A 1 87 ? -5.226 -5.296 5.788 1.00 91.50 87 GLN A CA 1
ATOM 629 C C . GLN A 1 87 ? -3.991 -5.525 4.901 1.00 91.50 87 GLN A C 1
ATOM 631 O O . GLN A 1 87 ? -2.975 -4.841 5.059 1.00 91.50 87 GLN A O 1
ATOM 636 N N . THR A 1 88 ? -4.082 -6.498 3.992 1.00 85.88 88 THR A N 1
ATOM 637 C CA . THR A 1 88 ? -3.012 -6.917 3.069 1.00 85.88 88 THR A CA 1
ATOM 638 C C . THR A 1 88 ? -3.543 -7.119 1.665 1.00 85.88 88 THR A C 1
ATOM 640 O O . THR A 1 88 ? -4.673 -7.654 1.582 1.00 85.88 88 THR A O 1
#